Protein AF-A0A7R7YGK8-F1 (afdb_monomer)

Sequence (53 aa):
MSPEIGRRVAEAPELRELVIPFGRLGYVALYHHDMESDRLLILAFRHQREAGY

Mean predicted aligned error: 4.77 Å

Structure (mmCIF, N/CA/C/O backbone):
data_AF-A0A7R7YGK8-F1
#
_entry.id   AF-A0A7R7YGK8-F1
#
loop_
_atom_site.group_PDB
_atom_site.id
_atom_site.type_symbol
_atom_site.label_atom_id
_atom_site.label_alt_id
_atom_site.label_comp_id
_atom_site.label_asym_id
_atom_site.label_entity_id
_atom_site.label_seq_id
_atom_site.pdbx_PDB_ins_code
_atom_site.Cartn_x
_atom_site.Cartn_y
_atom_site.Cartn_z
_atom_site.occupancy
_atom_site.B_iso_or_equiv
_atom_site.auth_seq_id
_atom_site.auth_comp_id
_atom_site.auth_asym_id
_atom_site.auth_atom_id
_atom_site.pdbx_PDB_model_num
ATOM 1 N N . MET A 1 1 ? -9.406 -7.580 -8.833 1.00 62.19 1 MET A N 1
ATOM 2 C CA . MET A 1 1 ? -8.883 -6.276 -8.365 1.00 62.19 1 MET A CA 1
ATOM 3 C C . MET A 1 1 ? -7.665 -5.956 -9.207 1.00 62.19 1 MET A C 1
ATOM 5 O O . MET A 1 1 ? -6.888 -6.871 -9.434 1.00 62.19 1 MET A O 1
ATOM 9 N N . SER A 1 2 ? -7.529 -4.721 -9.692 1.00 79.69 2 SER A N 1
ATOM 10 C CA . SER A 1 2 ? -6.378 -4.301 -10.506 1.00 79.69 2 SER A CA 1
ATOM 11 C C . SER A 1 2 ? -5.349 -3.575 -9.632 1.00 79.69 2 SER A C 1
ATOM 13 O O . SER A 1 2 ? -5.772 -2.79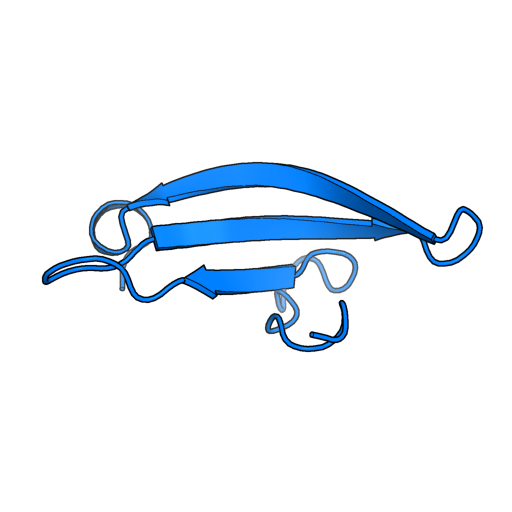7 -8.773 1.00 79.69 2 SER A O 1
ATOM 15 N N . PRO A 1 3 ? -4.034 -3.752 -9.849 1.00 78.12 3 PRO A N 1
ATOM 16 C CA . PRO A 1 3 ? -2.989 -3.104 -9.047 1.00 78.12 3 PRO A CA 1
ATOM 17 C C . PRO A 1 3 ? -3.017 -1.572 -9.103 1.00 78.12 3 PRO A C 1
ATOM 19 O O . PRO A 1 3 ? -2.445 -0.899 -8.252 1.00 78.12 3 PRO A O 1
ATOM 22 N N . GLU A 1 4 ? -3.706 -1.007 -10.092 1.00 84.38 4 GLU A N 1
ATOM 23 C CA . GLU A 1 4 ? -3.829 0.436 -10.320 1.00 84.38 4 GLU A CA 1
ATOM 24 C C . GLU A 1 4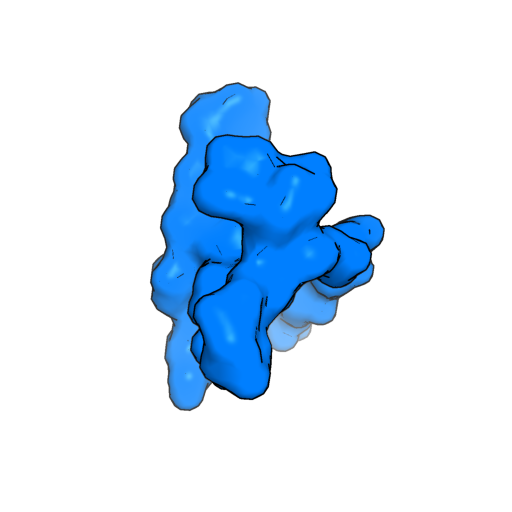 ? -4.746 1.155 -9.323 1.00 84.38 4 GLU A C 1
ATOM 26 O O . GLU A 1 4 ? -4.776 2.385 -9.314 1.00 84.38 4 GLU A O 1
ATOM 31 N N . ILE A 1 5 ? -5.522 0.401 -8.538 1.00 88.19 5 ILE A N 1
ATOM 32 C CA . ILE A 1 5 ? -6.601 0.919 -7.685 1.00 88.19 5 ILE A CA 1
ATOM 33 C C . ILE A 1 5 ? -6.097 1.803 -6.535 1.00 88.19 5 ILE A C 1
ATOM 35 O O . ILE A 1 5 ? -6.826 2.675 -6.067 1.00 88.19 5 ILE A O 1
ATOM 39 N N . GLY A 1 6 ? -4.855 1.603 -6.090 1.00 89.12 6 GLY A N 1
ATOM 40 C CA . GLY A 1 6 ? -4.221 2.459 -5.094 1.00 89.12 6 GLY A CA 1
ATOM 41 C C . GLY A 1 6 ? -3.845 3.828 -5.661 1.00 89.12 6 GLY A C 1
ATOM 42 O O . GLY A 1 6 ? -3.371 3.958 -6.797 1.00 89.12 6 GLY A O 1
ATOM 43 N N . ARG A 1 7 ? -4.020 4.862 -4.837 1.00 92.56 7 ARG A N 1
ATOM 44 C CA . ARG A 1 7 ? -3.679 6.249 -5.165 1.00 92.56 7 ARG A CA 1
ATOM 45 C C . ARG A 1 7 ? -2.161 6.406 -5.210 1.00 92.56 7 ARG A C 1
ATOM 47 O O . ARG A 1 7 ? -1.488 5.994 -4.273 1.00 92.56 7 ARG A O 1
ATOM 54 N N . ARG A 1 8 ? -1.620 7.030 -6.261 1.00 93.31 8 ARG A N 1
ATOM 55 C CA . ARG A 1 8 ? -0.184 7.355 -6.332 1.00 93.31 8 ARG A CA 1
ATOM 56 C C . ARG A 1 8 ? 0.203 8.359 -5.248 1.00 93.31 8 ARG A C 1
ATOM 58 O O . ARG A 1 8 ? -0.541 9.309 -5.001 1.00 93.31 8 ARG A O 1
ATOM 65 N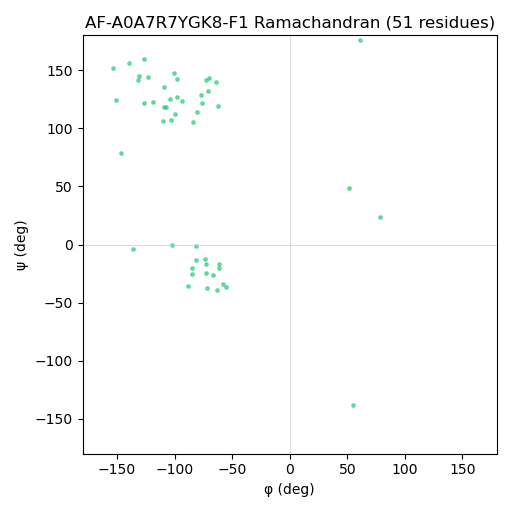 N . VAL A 1 9 ? 1.365 8.161 -4.637 1.00 92.88 9 VAL A N 1
ATOM 66 C CA . VAL A 1 9 ? 1.937 9.121 -3.687 1.00 92.88 9 VAL A CA 1
ATOM 67 C C . VAL A 1 9 ? 2.537 10.283 -4.478 1.00 92.88 9 VAL A C 1
ATOM 69 O O . VAL A 1 9 ? 3.299 10.069 -5.414 1.00 92.88 9 VAL A O 1
ATOM 72 N N . ALA A 1 10 ? 2.180 11.522 -4.131 1.00 90.44 10 ALA A N 1
ATOM 73 C CA . ALA A 1 10 ? 2.603 12.700 -4.896 1.00 90.44 10 ALA A CA 1
ATOM 74 C C . ALA A 1 10 ? 4.130 12.892 -4.894 1.00 90.44 10 ALA A C 1
ATOM 76 O O . ALA A 1 10 ? 4.709 13.232 -5.921 1.00 90.44 10 ALA A O 1
ATOM 77 N N . GLU A 1 11 ? 4.770 12.636 -3.751 1.00 91.88 11 GLU A N 1
ATOM 78 C CA . GLU A 1 11 ? 6.222 12.764 -3.571 1.00 91.88 11 GLU A CA 1
ATOM 79 C C . GLU A 1 11 ? 7.006 11.540 -4.083 1.00 91.88 11 GLU A C 1
ATOM 81 O O . GLU A 1 11 ? 8.218 11.625 -4.245 1.00 91.88 11 GLU A O 1
ATOM 86 N N . ALA A 1 12 ? 6.322 10.420 -4.358 1.00 91.19 12 ALA A N 1
ATOM 87 C CA . ALA A 1 12 ? 6.902 9.162 -4.840 1.00 91.19 12 ALA A CA 1
ATOM 88 C C . ALA A 1 12 ? 5.911 8.444 -5.787 1.00 91.19 12 ALA A C 1
ATOM 90 O O . ALA A 1 12 ? 5.184 7.542 -5.357 1.00 91.19 12 ALA A O 1
ATOM 91 N N . PRO A 1 13 ? 5.803 8.862 -7.065 1.00 89.38 13 PRO A N 1
ATOM 92 C CA . PRO A 1 13 ? 4.776 8.386 -8.005 1.00 89.38 13 PRO A CA 1
ATOM 93 C C . PRO A 1 13 ? 4.814 6.883 -8.319 1.00 89.38 13 PRO A C 1
ATOM 95 O O . PRO A 1 13 ? 3.820 6.323 -8.792 1.00 89.38 13 PRO A O 1
ATOM 98 N N . GLU A 1 14 ? 5.955 6.242 -8.082 1.00 90.69 14 GLU A N 1
ATOM 99 C CA . GLU A 1 14 ? 6.177 4.799 -8.159 1.00 90.69 14 GLU A CA 1
ATOM 100 C C . GLU A 1 14 ? 5.527 4.029 -7.000 1.00 90.69 14 GLU A C 1
ATOM 102 O O . GLU A 1 14 ? 5.351 2.811 -7.084 1.00 90.69 14 GLU A O 1
ATOM 107 N N . LEU A 1 15 ? 5.155 4.729 -5.927 1.00 93.81 15 LEU A N 1
ATOM 108 C CA . LEU A 1 15 ? 4.467 4.176 -4.773 1.00 93.81 15 LEU A CA 1
ATOM 109 C C . LEU A 1 15 ? 2.973 4.470 -4.835 1.00 93.81 15 LEU A C 1
ATOM 111 O O . LEU A 1 15 ? 2.512 5.509 -5.319 1.00 93.81 15 LEU A O 1
ATOM 115 N N . ARG A 1 16 ? 2.197 3.534 -4.301 1.00 94.06 16 ARG A N 1
ATOM 116 C CA . ARG A 1 16 ? 0.745 3.622 -4.228 1.00 94.06 16 ARG A CA 1
ATOM 117 C C . ARG A 1 16 ? 0.260 3.294 -2.829 1.00 94.06 16 ARG A C 1
ATOM 119 O O . ARG A 1 16 ? 0.763 2.385 -2.175 1.00 94.06 16 ARG A O 1
ATOM 126 N N . GLU A 1 17 ? -0.757 4.020 -2.399 1.00 94.12 17 GLU A N 1
ATOM 127 C CA . GLU A 1 17 ? -1.486 3.760 -1.167 1.00 94.12 17 GLU A CA 1
ATOM 128 C C . GLU A 1 17 ? -2.833 3.123 -1.493 1.00 94.12 17 GLU A C 1
ATOM 130 O O . GLU A 1 17 ? -3.638 3.679 -2.248 1.00 94.12 17 GLU A O 1
ATOM 135 N N . LEU A 1 18 ? -3.096 1.962 -0.901 1.00 92.75 18 LEU A N 1
ATOM 136 C CA . LEU A 1 18 ? -4.396 1.312 -0.947 1.00 92.75 18 LEU A CA 1
ATOM 137 C C . LEU A 1 18 ? -5.071 1.424 0.413 1.00 92.75 18 LEU A C 1
ATOM 139 O O . LEU A 1 18 ? -4.584 0.874 1.401 1.00 92.75 18 LEU A O 1
ATOM 143 N N . VAL A 1 19 ? -6.220 2.097 0.444 1.00 90.19 19 VAL A N 1
ATOM 144 C CA . VAL A 1 19 ? -7.117 2.059 1.599 1.00 90.19 19 VAL A CA 1
ATOM 145 C C . VAL A 1 19 ? -7.857 0.728 1.585 1.00 90.19 19 VAL A C 1
ATOM 147 O O . VAL A 1 19 ? -8.554 0.402 0.626 1.00 90.19 19 VAL A O 1
ATOM 150 N N . ILE A 1 20 ? -7.703 -0.033 2.662 1.00 89.81 20 ILE A N 1
ATOM 151 C CA . ILE A 1 20 ? -8.322 -1.338 2.863 1.00 89.81 20 ILE A CA 1
ATOM 152 C C . ILE A 1 20 ? -9.375 -1.175 3.961 1.00 89.81 20 ILE A C 1
ATOM 154 O O . ILE A 1 20 ? -9.019 -1.022 5.136 1.00 89.81 20 ILE A O 1
ATOM 158 N N . PRO A 1 21 ? -10.673 -1.188 3.610 1.00 86.31 21 PRO A N 1
ATOM 159 C CA . PRO A 1 21 ? -11.740 -1.124 4.596 1.00 86.31 21 PRO A CA 1
ATOM 160 C C . PRO A 1 21 ? -11.682 -2.351 5.511 1.00 86.31 21 PRO A C 1
ATOM 162 O O . PRO A 1 21 ? -11.804 -3.486 5.052 1.00 86.31 21 PRO A O 1
ATOM 165 N N . PHE A 1 22 ? -11.495 -2.129 6.810 1.00 81.75 22 PHE A N 1
ATOM 166 C CA . PHE A 1 22 ? -11.491 -3.188 7.816 1.00 81.75 22 PHE A CA 1
ATOM 167 C C . PHE A 1 22 ? -11.963 -2.644 9.165 1.00 81.75 22 PHE A C 1
ATOM 169 O O . PHE A 1 22 ? -11.409 -1.676 9.694 1.00 81.75 22 PHE A O 1
ATOM 176 N N . GLY A 1 23 ? -12.997 -3.263 9.735 1.00 81.44 23 GLY A N 1
ATOM 177 C CA . GLY A 1 23 ? -13.599 -2.802 10.984 1.00 81.44 23 GLY A CA 1
ATOM 178 C C . GLY A 1 23 ? -14.034 -1.331 10.921 1.00 81.44 23 GLY A C 1
ATOM 179 O O . GLY A 1 23 ? -14.595 -0.880 9.926 1.00 81.44 23 GLY A O 1
ATOM 180 N N . ARG A 1 24 ? -13.781 -0.578 11.999 1.00 74.75 24 ARG A N 1
ATOM 181 C CA . ARG A 1 24 ? -14.229 0.822 12.138 1.00 74.75 24 ARG A CA 1
ATOM 182 C C . ARG A 1 24 ? -13.283 1.850 11.511 1.00 74.75 24 ARG A C 1
ATOM 184 O O . ARG A 1 24 ? -13.686 2.990 11.317 1.00 74.75 24 ARG A O 1
ATOM 191 N N . LEU A 1 25 ? -12.021 1.489 11.296 1.00 75.06 25 LEU A N 1
ATOM 192 C CA . LEU A 1 25 ? -10.946 2.458 11.065 1.00 75.06 25 LEU A CA 1
ATOM 193 C C . LEU A 1 25 ? -9.999 2.073 9.926 1.00 75.06 25 LEU A C 1
ATOM 195 O O . LEU A 1 25 ? -9.133 2.872 9.634 1.00 75.06 25 LEU A O 1
ATOM 199 N N . GLY A 1 26 ? -10.138 0.902 9.296 1.00 87.94 26 GLY A N 1
ATOM 200 C CA . GLY A 1 26 ? -9.377 0.520 8.104 1.00 87.94 26 GLY A CA 1
ATOM 201 C C . GLY A 1 26 ? -7.853 0.453 8.260 1.00 87.94 26 GLY A C 1
ATOM 202 O O . GLY A 1 26 ? -7.256 0.799 9.281 1.00 87.94 26 GLY A O 1
ATOM 203 N N . TYR A 1 27 ? -7.209 0.027 7.181 1.00 89.81 27 TYR A N 1
ATOM 204 C CA . TYR A 1 27 ? -5.758 0.043 7.032 1.00 89.81 27 TYR A CA 1
ATOM 205 C C . TYR A 1 27 ? -5.358 0.756 5.745 1.00 89.81 27 TYR A C 1
ATOM 207 O O . TYR A 1 27 ? -6.148 0.876 4.810 1.00 89.81 27 TYR A O 1
ATOM 215 N N . VAL A 1 28 ? -4.111 1.207 5.696 1.00 91.88 28 VAL A N 1
ATOM 216 C CA . VAL A 1 28 ? -3.459 1.705 4.489 1.00 91.88 28 VAL A CA 1
ATOM 217 C C . VAL A 1 28 ? -2.258 0.816 4.208 1.00 91.88 28 VAL A C 1
ATOM 219 O O . VAL A 1 28 ? -1.373 0.666 5.055 1.00 91.88 28 VAL A O 1
ATOM 222 N N . ALA A 1 29 ? -2.233 0.225 3.018 1.00 93.69 29 ALA A N 1
ATOM 223 C CA . ALA A 1 29 ? -1.065 -0.468 2.500 1.00 93.69 29 ALA A CA 1
ATOM 224 C C . ALA A 1 29 ? -0.303 0.467 1.560 1.00 93.69 29 ALA A C 1
ATOM 226 O O . ALA A 1 29 ? -0.884 0.987 0.608 1.00 93.69 29 ALA A O 1
ATOM 227 N N . LEU A 1 30 ? 0.992 0.649 1.809 1.00 94.56 30 LEU A N 1
ATOM 228 C CA . LEU A 1 30 ? 1.910 1.280 0.868 1.00 94.56 30 LEU A CA 1
ATOM 229 C C . LEU A 1 30 ? 2.571 0.177 0.050 1.00 94.56 30 LEU A C 1
ATOM 231 O O . LEU A 1 30 ? 3.190 -0.726 0.620 1.00 94.56 30 LEU A O 1
ATOM 235 N N . TYR A 1 31 ? 2.448 0.240 -1.268 1.00 95.25 31 TYR A N 1
ATOM 23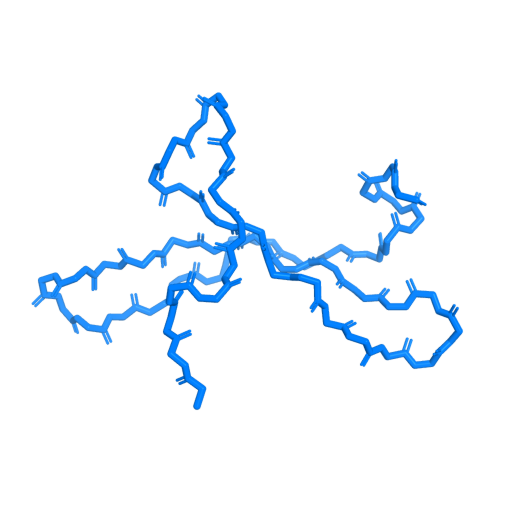6 C CA . TYR A 1 31 ? 3.002 -0.771 -2.155 1.00 95.25 31 TYR A CA 1
ATOM 237 C C . TYR A 1 31 ? 3.619 -0.164 -3.409 1.00 95.25 31 TYR A C 1
ATOM 239 O O . TYR A 1 31 ? 3.262 0.932 -3.843 1.00 95.25 31 TYR A O 1
ATOM 247 N N . HIS A 1 32 ? 4.538 -0.918 -3.996 1.00 94.50 32 HIS A N 1
ATOM 248 C CA . HIS A 1 32 ? 5.094 -0.668 -5.316 1.00 94.50 32 HIS A CA 1
ATOM 249 C C . HIS A 1 32 ? 4.576 -1.734 -6.286 1.00 94.50 32 HIS A C 1
ATOM 251 O O . HIS A 1 32 ? 4.531 -2.916 -5.933 1.00 94.50 32 HIS A O 1
ATOM 257 N N . HIS A 1 33 ? 4.166 -1.314 -7.483 1.00 92.31 33 HIS A N 1
ATOM 258 C CA . HIS A 1 33 ? 3.785 -2.215 -8.567 1.00 92.31 33 HIS A CA 1
ATOM 259 C C . HIS A 1 33 ? 4.918 -2.262 -9.590 1.00 92.31 33 HIS A C 1
ATOM 261 O O . HIS A 1 33 ? 5.119 -1.300 -10.331 1.00 92.31 33 HIS A O 1
ATOM 267 N N . ASP A 1 34 ? 5.634 -3.382 -9.616 1.00 90.12 34 ASP A N 1
ATOM 268 C CA . ASP A 1 34 ? 6.606 -3.685 -10.657 1.00 90.12 34 ASP A CA 1
ATOM 269 C C . ASP A 1 34 ? 5.863 -4.290 -11.853 1.00 90.12 34 ASP A C 1
ATOM 271 O O . ASP A 1 34 ? 5.421 -5.440 -11.812 1.00 90.12 34 ASP A O 1
ATOM 275 N N . MET A 1 35 ? 5.711 -3.487 -12.906 1.00 86.38 35 MET A N 1
ATOM 276 C CA . MET A 1 35 ? 5.011 -3.888 -14.126 1.00 86.38 35 MET A CA 1
ATOM 277 C C . MET A 1 35 ? 5.811 -4.877 -14.980 1.00 86.38 35 MET A C 1
ATOM 279 O O . MET A 1 35 ? 5.208 -5.611 -15.756 1.00 86.38 35 MET A O 1
ATOM 283 N N . GLU A 1 36 ? 7.145 -4.901 -14.874 1.00 90.00 36 GLU A N 1
ATOM 284 C CA . GLU A 1 36 ? 7.971 -5.813 -15.676 1.00 90.00 36 GLU A CA 1
ATOM 285 C C . GLU A 1 36 ? 7.824 -7.251 -15.188 1.00 90.00 36 GLU A C 1
ATOM 287 O O . GLU A 1 36 ? 7.787 -8.185 -15.990 1.00 90.00 36 GLU A O 1
ATOM 292 N N . SER A 1 37 ? 7.718 -7.427 -13.869 1.00 91.62 37 SER A N 1
ATOM 293 C CA . SER A 1 37 ? 7.570 -8.743 -13.252 1.00 91.62 37 SER A CA 1
ATOM 294 C C . SER A 1 37 ? 6.141 -9.086 -12.813 1.00 91.62 37 SER A C 1
ATOM 296 O O . SER A 1 37 ? 5.930 -10.199 -12.329 1.00 91.62 37 SER A O 1
ATOM 298 N N . ASP A 1 38 ? 5.176 -8.175 -13.008 1.00 88.06 38 ASP A N 1
ATOM 299 C CA . ASP A 1 38 ? 3.778 -8.266 -12.544 1.00 88.06 38 ASP A CA 1
ATOM 300 C C . ASP A 1 38 ? 3.693 -8.593 -11.042 1.00 88.06 38 ASP A C 1
ATOM 302 O O . ASP A 1 38 ? 3.032 -9.534 -10.591 1.00 88.06 38 ASP A O 1
ATOM 306 N N . ARG A 1 39 ? 4.459 -7.845 -10.238 1.00 91.19 39 ARG A N 1
ATOM 307 C CA . ARG A 1 39 ? 4.586 -8.076 -8.793 1.00 91.19 39 ARG A CA 1
ATOM 308 C C . ARG A 1 39 ? 4.205 -6.857 -7.981 1.00 91.19 39 ARG A C 1
ATOM 310 O O . ARG A 1 39 ? 4.519 -5.717 -8.315 1.00 91.19 39 ARG A O 1
ATOM 317 N N . LEU A 1 40 ? 3.587 -7.132 -6.834 1.00 91.62 40 LEU A N 1
ATOM 318 C CA . LEU A 1 40 ? 3.286 -6.133 -5.819 1.00 91.62 40 LEU A CA 1
ATOM 319 C C . LEU A 1 40 ? 4.176 -6.347 -4.606 1.00 91.62 40 LEU A C 1
ATOM 321 O O . LEU A 1 40 ? 4.099 -7.382 -3.943 1.00 91.62 40 LEU A O 1
ATOM 325 N N . LEU A 1 41 ? 4.993 -5.345 -4.299 1.00 93.88 41 LEU A N 1
ATOM 326 C CA . LEU A 1 41 ? 5.788 -5.323 -3.083 1.00 93.88 41 LEU A CA 1
ATOM 327 C C . LEU A 1 41 ? 5.095 -4.436 -2.055 1.00 93.88 41 LEU A C 1
ATOM 329 O O . LEU A 1 41 ? 5.014 -3.221 -2.232 1.00 93.88 41 LEU A O 1
ATOM 333 N N . ILE A 1 42 ? 4.595 -5.043 -0.979 1.00 93.44 42 ILE A N 1
ATOM 334 C CA . ILE A 1 42 ? 4.027 -4.305 0.152 1.00 93.44 42 ILE A CA 1
ATOM 335 C C . ILE A 1 42 ? 5.182 -3.814 1.023 1.00 93.44 42 ILE A C 1
ATOM 337 O O . ILE A 1 42 ? 5.901 -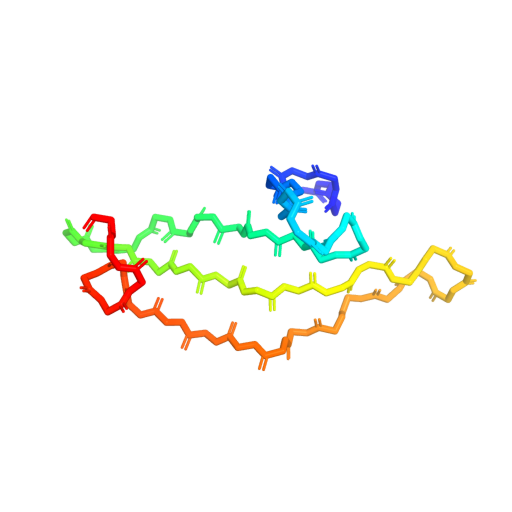4.610 1.621 1.00 93.44 42 ILE A O 1
ATOM 341 N N . LEU A 1 43 ? 5.356 -2.497 1.080 1.00 92.69 43 LEU A N 1
ATOM 342 C CA . LEU A 1 43 ? 6.437 -1.843 1.815 1.00 92.69 43 LEU A CA 1
ATOM 343 C C . LEU A 1 43 ? 6.052 -1.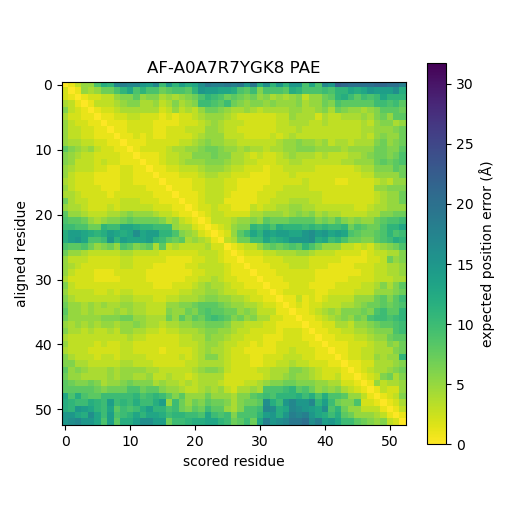576 3.267 1.00 92.69 43 LEU A C 1
ATOM 345 O O . LEU A 1 43 ? 6.886 -1.652 4.165 1.00 92.69 43 LEU A O 1
ATOM 349 N N . ALA A 1 44 ? 4.784 -1.242 3.500 1.00 91.56 44 ALA A N 1
ATOM 350 C CA . ALA A 1 44 ? 4.273 -0.989 4.834 1.00 91.56 44 A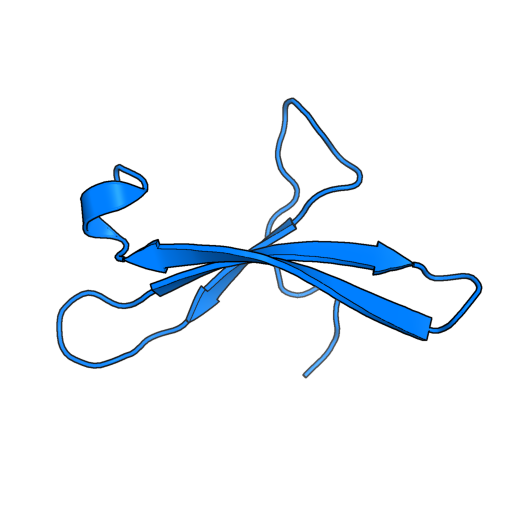LA A CA 1
ATOM 351 C C . ALA A 1 44 ? 2.773 -1.262 4.916 1.00 91.56 44 ALA A C 1
ATOM 353 O O . ALA A 1 44 ? 2.031 -1.079 3.950 1.00 91.56 44 ALA A O 1
ATOM 354 N N . PHE A 1 45 ? 2.337 -1.625 6.118 1.00 89.31 45 PHE A N 1
ATOM 355 C CA . PHE A 1 45 ? 0.935 -1.738 6.488 1.00 89.31 45 PHE A CA 1
ATOM 356 C C . PHE A 1 45 ? 0.708 -0.899 7.742 1.00 89.31 45 PHE A C 1
ATOM 358 O O . PHE A 1 45 ? 1.402 -1.093 8.740 1.00 89.31 45 PHE A O 1
ATOM 365 N N . ARG A 1 46 ? -0.203 0.074 7.679 1.00 88.62 46 ARG A N 1
ATOM 366 C CA . A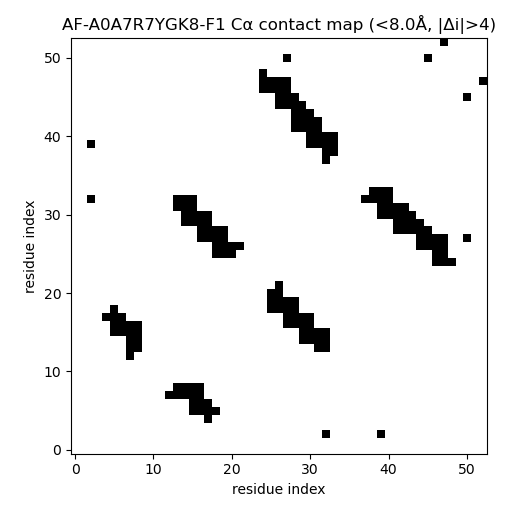RG A 1 46 ? -0.449 1.029 8.771 1.00 88.62 46 ARG A CA 1
ATOM 367 C C . ARG A 1 46 ? -1.934 1.128 9.057 1.00 88.62 46 ARG A C 1
ATOM 369 O O . ARG A 1 46 ? -2.751 1.047 8.141 1.00 88.62 46 ARG A O 1
ATOM 376 N N . HIS A 1 47 ? -2.300 1.319 10.316 1.00 85.44 47 HIS A N 1
ATOM 377 C CA . HIS A 1 47 ? -3.685 1.622 10.661 1.00 85.44 47 HIS A CA 1
ATOM 378 C C . HIS A 1 47 ? -4.025 3.048 10.181 1.00 85.44 47 HIS A C 1
ATOM 380 O O . HIS A 1 47 ? -3.161 3.920 10.274 1.00 85.44 47 HIS A O 1
ATOM 386 N N . GLN A 1 48 ? -5.241 3.345 9.686 1.00 79.31 48 GLN A N 1
ATOM 387 C CA . GLN A 1 48 ? -5.525 4.691 9.119 1.00 79.31 48 GLN A CA 1
ATOM 388 C C . GLN A 1 48 ? -5.218 5.827 10.110 1.00 79.31 48 GLN A C 1
ATOM 390 O O . GLN A 1 48 ? -4.641 6.841 9.732 1.00 79.31 48 GLN A O 1
ATOM 395 N N . ARG A 1 49 ? -5.477 5.590 11.404 1.00 78.56 49 ARG A N 1
ATOM 396 C CA . ARG A 1 49 ? -5.134 6.517 12.500 1.00 78.56 49 ARG A CA 1
ATOM 397 C C . ARG A 1 49 ? -3.644 6.861 12.591 1.00 78.56 49 ARG A C 1
ATOM 399 O O . ARG A 1 49 ? -3.304 7.958 13.008 1.00 78.56 49 ARG A O 1
ATOM 406 N N . GLU A 1 50 ? -2.768 5.916 12.265 1.00 72.81 50 GLU A N 1
ATOM 407 C CA . GLU A 1 50 ? -1.309 6.097 12.284 1.00 72.81 50 GLU A CA 1
ATOM 408 C C . GLU A 1 50 ? -0.804 6.712 10.976 1.00 72.81 50 GLU A C 1
ATOM 410 O O . GLU A 1 50 ? 0.239 7.357 10.949 1.00 72.81 50 GLU A O 1
ATOM 415 N N . ALA A 1 51 ? -1.554 6.522 9.888 1.00 67.12 51 ALA A N 1
ATOM 416 C CA . ALA A 1 51 ? -1.279 7.113 8.585 1.00 67.12 51 ALA A CA 1
ATOM 417 C C . ALA A 1 51 ? -1.780 8.568 8.458 1.00 67.12 51 ALA A C 1
ATOM 419 O O . ALA A 1 51 ? -1.569 9.182 7.418 1.00 67.12 51 ALA A O 1
ATOM 420 N N . GLY A 1 52 ? -2.415 9.124 9.498 1.00 65.12 5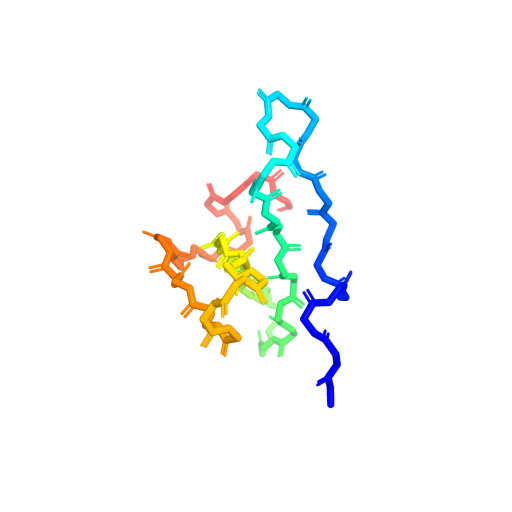2 GLY A N 1
ATOM 421 C CA . GLY A 1 52 ? -2.901 10.508 9.508 1.00 65.12 52 GLY A CA 1
ATOM 422 C C . GLY A 1 52 ? -4.208 10.731 8.740 1.00 65.12 52 GLY A C 1
ATOM 423 O O . GLY A 1 52 ? -4.460 11.854 8.308 1.00 65.12 52 GLY A O 1
ATOM 424 N N . TYR A 1 53 ? -5.009 9.674 8.565 1.00 57.00 53 TYR A N 1
ATOM 425 C CA . TYR A 1 53 ? -6.352 9.715 7.973 1.00 57.00 53 TYR A CA 1
ATOM 426 C C . TYR A 1 53 ? -7.452 9.833 9.033 1.00 57.00 53 TYR A C 1
ATOM 428 O O . TYR A 1 53 ? -7.279 9.281 10.149 1.00 57.00 53 TYR A O 1
#

Solvent-accessible surface area (backbone atoms only — not comparable to full-atom values): 3242 Å² total; per-residue (Å²): 137,66,91,76,77,32,50,61,36,89,95,43,70,71,33,25,41,33,81,43,90,46,92,95,60,29,33,34,36,36,30,33,71,42,76,92,77,75,41,77,48,77,77,44,80,39,48,23,73,78,70,75,99

Secondary structure (DSSP, 8-state):
--GGGSEEETTEEEEEEEEE--TTT-EEEEEEEETTTTEEEEEEEEETTTTT-

Foldseek 3Di:
DDPPQFDADPVHRQWGWDFADDPPFTKIWIWGQDPVVRDIDTPDIGTNVRVVD

Nearest PDB structures (foldseek):
  5ja8-assembly3_E  TM=9.080E-01  e=1.045E-01  Vibrio cholerae O1 biovar El Tor str. N16961
  7d75-assembly2_D  TM=6.624E-01  e=5.532E-01  Dioscoreophyllum cumminsii
  5ycu-assembly2_D  TM=6.630E-01  e=1.273E+00  Dioscoreophyllum cumminsii
  4tx4-assembly1_B  TM=4.890E-01  e=5.872E-01  Vigna unguiculata
  6g90-assembly1_P  TM=4.339E-01  e=7.154E+00  Saccharomyces cerevisiae

Radius of gyration: 11.3 Å; Cα contacts (8 Å, |Δi|>4): 89; chains: 1; bounding box: 22×22×28 Å

pLDDT: mean 86.64, std 8.8, range [57.0, 95.25]